Protein AF-A0A969PHE3-F1 (afdb_monomer_lite)

pLDDT: mean 72.15, std 16.94, range [45.66, 95.62]

Structure (mmCIF, N/CA/C/O backbone):
data_AF-A0A969PHE3-F1
#
_entry.id   AF-A0A969PHE3-F1
#
loop_
_atom_site.group_PDB
_atom_site.id
_atom_site.type_symbol
_atom_site.label_atom_id
_atom_site.label_alt_id
_atom_site.label_comp_id
_atom_site.label_asym_id
_atom_site.label_entity_id
_atom_site.label_seq_id
_atom_site.pdbx_PDB_ins_code
_atom_site.Cartn_x
_atom_site.Cartn_y
_atom_site.Cartn_z
_atom_site.occupancy
_atom_site.B_iso_or_equiv
_atom_site.auth_seq_id
_atom_site.auth_comp_id
_atom_site.auth_asym_id
_atom_site.auth_atom_id
_atom_site.pdbx_PDB_model_num
ATOM 1 N N . MET A 1 1 ? -17.761 -7.255 11.463 1.00 47.72 1 MET A N 1
ATOM 2 C CA . MET A 1 1 ? -16.803 -7.671 12.514 1.00 47.72 1 MET A CA 1
ATOM 3 C C . MET A 1 1 ? -15.526 -6.866 12.316 1.00 47.72 1 MET A C 1
ATOM 5 O O . MET A 1 1 ? -15.229 -6.584 11.162 1.00 47.72 1 MET A O 1
ATOM 9 N N . PRO A 1 2 ? -14.817 -6.437 13.373 1.00 67.19 2 PRO A N 1
ATOM 10 C CA . PRO A 1 2 ? -13.547 -5.729 13.206 1.00 67.19 2 PRO A CA 1
ATOM 11 C C . PRO A 1 2 ? -12.522 -6.644 12.520 1.00 67.19 2 PRO A C 1
ATOM 13 O O . PRO A 1 2 ? -12.402 -7.810 12.898 1.00 67.19 2 PRO A O 1
ATOM 16 N N . GLN A 1 3 ? -11.819 -6.131 11.505 1.00 72.19 3 GLN A N 1
ATOM 17 C CA . GLN A 1 3 ? -10.722 -6.853 10.854 1.00 72.19 3 GLN A CA 1
ATOM 18 C C . GLN A 1 3 ? -9.617 -7.162 11.873 1.00 72.19 3 GLN A C 1
ATOM 20 O O . GLN A 1 3 ? -9.261 -6.320 12.701 1.00 72.19 3 GLN A O 1
ATOM 25 N N . THR A 1 4 ? -9.065 -8.371 11.813 1.00 85.38 4 THR A N 1
ATOM 26 C CA . THR A 1 4 ? -7.893 -8.751 12.602 1.00 85.38 4 THR A CA 1
ATOM 27 C C . THR A 1 4 ? -6.627 -8.131 12.015 1.00 85.38 4 THR A C 1
ATOM 29 O O . THR A 1 4 ? -6.562 -7.785 10.834 1.00 85.38 4 THR A O 1
ATOM 32 N N . LEU A 1 5 ? -5.572 -8.037 12.828 1.00 86.62 5 LEU A N 1
ATOM 33 C CA . LEU A 1 5 ? -4.268 -7.560 12.365 1.00 86.62 5 LEU A CA 1
ATOM 34 C C . LEU A 1 5 ? -3.754 -8.385 11.176 1.00 86.62 5 LEU A C 1
ATOM 36 O O . LEU A 1 5 ? -3.218 -7.826 10.224 1.00 86.62 5 LEU A O 1
ATOM 40 N N . GLN A 1 6 ? -3.948 -9.704 11.220 1.00 88.88 6 GLN A N 1
ATOM 41 C CA . GLN A 1 6 ? -3.492 -10.623 10.181 1.00 88.88 6 GLN A CA 1
ATOM 42 C C . GLN A 1 6 ? -4.316 -10.513 8.899 1.00 88.88 6 GLN A C 1
ATOM 44 O O . GLN A 1 6 ? -3.775 -10.695 7.811 1.00 88.88 6 GLN A O 1
ATOM 49 N N . GLN A 1 7 ? -5.606 -10.182 9.012 1.00 82.56 7 GLN A N 1
ATOM 50 C CA . GLN A 1 7 ? -6.439 -9.867 7.851 1.00 82.56 7 GLN A CA 1
ATOM 51 C C . GLN A 1 7 ? -5.964 -8.588 7.158 1.00 82.56 7 GLN A C 1
ATOM 53 O O . GLN A 1 7 ? -6.008 -8.514 5.935 1.00 82.56 7 GLN A O 1
ATOM 58 N N . LEU A 1 8 ? -5.468 -7.611 7.923 1.00 82.25 8 LEU A N 1
ATOM 59 C CA . LEU A 1 8 ? -5.011 -6.341 7.372 1.00 82.25 8 LEU A CA 1
ATOM 60 C C . LEU A 1 8 ? -3.574 -6.395 6.838 1.00 82.25 8 LEU A C 1
ATOM 62 O O . LEU A 1 8 ? -3.316 -5.859 5.772 1.00 82.25 8 LEU A O 1
ATOM 66 N N . TYR A 1 9 ? -2.638 -7.016 7.562 1.00 87.00 9 TYR A N 1
ATOM 67 C CA . TYR A 1 9 ? -1.193 -6.950 7.289 1.00 87.00 9 TYR A CA 1
ATOM 68 C C . TYR A 1 9 ? -0.545 -8.292 6.921 1.00 87.00 9 TYR A C 1
ATOM 70 O O . TYR A 1 9 ? 0.673 -8.342 6.746 1.00 87.00 9 TYR A O 1
ATOM 78 N N . GLY A 1 10 ? -1.332 -9.362 6.785 1.00 86.69 10 GLY A N 1
ATOM 79 C CA . GLY A 1 10 ? -0.864 -10.710 6.464 1.00 86.69 10 GLY A CA 1
ATOM 80 C C . GLY A 1 10 ? -0.640 -11.596 7.694 1.00 86.69 10 GLY A C 1
ATOM 81 O O . GLY A 1 10 ? -0.543 -11.124 8.826 1.00 86.69 10 GLY A O 1
ATOM 82 N N . ALA A 1 11 ? -0.541 -12.908 7.465 1.00 88.38 11 ALA A N 1
ATOM 83 C CA . ALA A 1 11 ? -0.524 -13.930 8.520 1.00 88.38 11 ALA A CA 1
ATOM 84 C C . ALA A 1 11 ? 0.587 -13.744 9.573 1.00 88.38 11 ALA A C 1
ATOM 86 O O . ALA A 1 11 ? 0.385 -14.081 10.737 1.00 88.38 11 ALA A O 1
ATOM 87 N N . ASN A 1 12 ? 1.725 -13.164 9.177 1.00 90.94 12 ASN A N 1
ATOM 88 C CA . ASN A 1 12 ? 2.900 -12.966 10.030 1.00 90.94 12 ASN A CA 1
ATOM 89 C C . ASN A 1 12 ? 2.937 -11.593 10.724 1.00 90.94 12 ASN A C 1
ATOM 91 O O . ASN A 1 12 ? 3.935 -11.247 11.353 1.00 90.94 12 ASN A O 1
ATOM 95 N N . ALA A 1 13 ? 1.879 -10.785 10.609 1.00 92.75 13 ALA A N 1
ATOM 96 C CA . ALA A 1 13 ? 1.812 -9.500 11.292 1.00 92.75 13 ALA A CA 1
ATOM 97 C C . ALA A 1 13 ? 1.659 -9.683 12.810 1.00 92.75 13 ALA A C 1
ATOM 99 O O . ALA A 1 13 ? 0.792 -10.430 13.279 1.00 92.75 13 ALA A O 1
ATOM 100 N N . VAL A 1 14 ? 2.482 -8.963 13.578 1.00 95.56 14 VAL A N 1
ATOM 101 C CA . VAL A 1 14 ? 2.512 -9.033 15.046 1.00 95.56 14 VAL A CA 1
ATOM 102 C C . VAL A 1 14 ? 2.496 -7.627 15.637 1.00 95.56 14 VAL A C 1
ATOM 104 O O . VAL A 1 14 ? 3.293 -6.774 15.251 1.00 95.56 14 VAL A O 1
ATOM 107 N N . LEU A 1 15 ? 1.609 -7.402 16.607 1.00 94.50 15 LEU A N 1
ATOM 108 C CA . LEU A 1 15 ? 1.600 -6.213 17.457 1.00 94.50 15 LEU A CA 1
ATOM 109 C C . LEU A 1 15 ? 2.061 -6.622 18.858 1.00 94.50 15 LEU A C 1
ATOM 111 O O . LEU A 1 15 ? 1.374 -7.385 19.535 1.00 94.50 15 LEU A O 1
ATOM 115 N N . ASN A 1 16 ? 3.219 -6.125 19.287 1.00 95.62 16 ASN A N 1
ATOM 116 C CA . ASN A 1 16 ? 3.752 -6.361 20.626 1.00 95.62 16 ASN A CA 1
ATOM 117 C C . ASN A 1 16 ? 3.868 -5.028 21.374 1.00 95.62 16 ASN A C 1
ATOM 119 O O . ASN A 1 16 ? 4.755 -4.217 21.095 1.00 95.62 16 ASN A O 1
ATOM 123 N N . GLY A 1 17 ? 2.935 -4.778 22.296 1.00 93.88 17 GLY A N 1
ATOM 124 C CA . GLY A 1 17 ? 2.811 -3.487 22.972 1.00 93.88 17 GLY A CA 1
ATOM 125 C C . GLY A 1 17 ? 2.533 -2.363 21.971 1.00 93.88 17 GLY A C 1
ATOM 126 O O . GLY A 1 17 ? 1.461 -2.313 21.374 1.00 93.88 17 GLY A O 1
ATOM 127 N N . THR A 1 18 ? 3.507 -1.471 21.785 1.00 94.94 18 THR A N 1
ATOM 128 C CA . THR A 1 18 ? 3.441 -0.330 20.853 1.00 94.94 18 THR A CA 1
ATOM 129 C C . THR A 1 18 ? 4.203 -0.558 19.543 1.00 94.94 18 THR A C 1
ATOM 131 O O . THR A 1 18 ? 4.294 0.356 18.725 1.00 94.94 18 THR A O 1
ATOM 134 N N . VAL A 1 19 ? 4.759 -1.756 19.328 1.00 95.00 19 VAL A N 1
ATOM 135 C CA . VAL A 1 19 ? 5.565 -2.083 18.145 1.00 95.00 19 VAL A CA 1
ATOM 136 C C . VAL A 1 19 ? 4.774 -2.976 17.198 1.00 95.00 19 VAL A C 1
ATOM 138 O O . VAL A 1 19 ? 4.374 -4.084 17.561 1.00 95.00 19 VAL A O 1
ATOM 141 N N . LEU A 1 20 ? 4.581 -2.493 15.971 1.00 92.12 20 LEU A N 1
ATOM 142 C CA . LEU A 1 20 ? 4.019 -3.254 14.860 1.00 92.12 20 LEU A CA 1
ATOM 143 C C . LEU A 1 20 ? 5.152 -3.805 13.986 1.00 92.12 20 LEU A C 1
ATOM 145 O O . LEU A 1 20 ? 5.946 -3.034 13.447 1.00 92.12 20 LEU A O 1
ATOM 149 N N . THR A 1 21 ? 5.177 -5.124 13.801 1.00 94.62 21 THR A N 1
ATOM 150 C CA . THR A 1 21 ? 6.080 -5.816 12.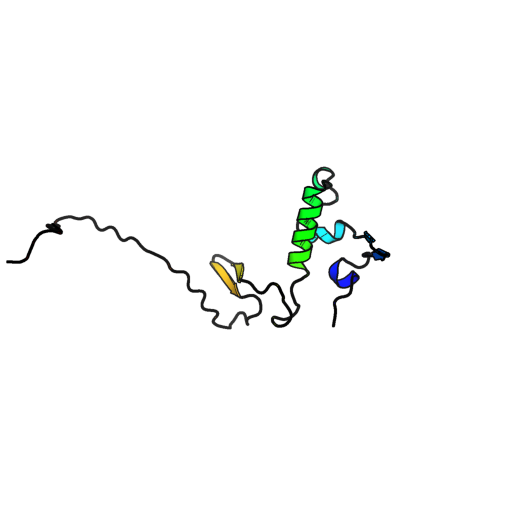874 1.00 94.62 21 THR A CA 1
ATOM 151 C C . THR A 1 21 ? 5.275 -6.404 11.723 1.00 94.62 21 THR A C 1
ATOM 153 O O . THR A 1 21 ? 4.306 -7.135 11.943 1.00 94.62 21 THR A O 1
ATOM 156 N N . VAL A 1 22 ? 5.689 -6.092 10.494 1.00 93.38 22 VAL A N 1
ATOM 157 C CA . VAL A 1 22 ? 5.077 -6.582 9.252 1.00 93.38 22 VAL A CA 1
ATOM 158 C C . VAL A 1 22 ? 6.155 -7.004 8.262 1.00 93.38 22 VAL A C 1
ATOM 160 O O . VAL A 1 22 ? 7.259 -6.457 8.260 1.00 93.38 22 VAL A O 1
ATOM 163 N N . GLU A 1 23 ? 5.833 -7.962 7.399 1.00 93.94 23 GLU A N 1
ATOM 164 C CA . GLU A 1 23 ? 6.733 -8.398 6.334 1.00 93.94 23 GLU A CA 1
ATOM 165 C C . GLU A 1 23 ? 6.546 -7.533 5.086 1.00 93.94 23 GLU A C 1
ATOM 167 O O . GLU A 1 23 ? 5.434 -7.361 4.587 1.00 93.94 23 GLU A O 1
ATOM 172 N N . LEU A 1 24 ? 7.645 -7.012 4.536 1.00 93.06 24 LEU A N 1
ATOM 173 C CA . LEU A 1 24 ? 7.606 -6.169 3.334 1.00 93.06 24 LEU A CA 1
ATOM 174 C C . LEU A 1 24 ? 7.108 -6.917 2.087 1.00 93.06 24 LEU A C 1
ATOM 176 O O . LEU A 1 24 ? 6.635 -6.296 1.136 1.00 93.06 24 LEU A O 1
ATOM 180 N N . THR A 1 25 ? 7.181 -8.248 2.090 1.00 93.44 25 THR A N 1
ATOM 181 C CA . THR A 1 25 ? 6.601 -9.124 1.061 1.00 93.44 25 THR A CA 1
ATOM 182 C C . THR A 1 25 ? 5.092 -8.940 0.926 1.00 93.44 25 THR A C 1
ATOM 184 O O . THR A 1 25 ? 4.565 -9.074 -0.179 1.00 93.44 25 THR A O 1
ATOM 187 N N . ASN A 1 26 ? 4.401 -8.525 1.992 1.00 90.31 26 ASN A N 1
ATOM 188 C CA . ASN A 1 26 ? 2.965 -8.246 1.950 1.00 90.31 26 ASN A CA 1
ATOM 189 C C . ASN A 1 26 ? 2.640 -6.986 1.129 1.00 90.31 26 ASN A C 1
ATOM 191 O O . ASN A 1 26 ? 1.508 -6.808 0.686 1.00 90.31 26 ASN A O 1
ATOM 195 N N . PHE A 1 27 ? 3.630 -6.132 0.844 1.00 90.62 27 PHE A N 1
ATOM 196 C CA . PHE A 1 27 ? 3.451 -4.939 0.014 1.00 90.62 27 PHE A CA 1
ATOM 197 C C . PHE A 1 27 ? 3.655 -5.196 -1.484 1.00 90.62 27 PHE A C 1
ATOM 199 O O . PHE A 1 27 ? 3.486 -4.274 -2.280 1.00 90.62 27 PHE A O 1
ATOM 206 N N . THR A 1 28 ? 3.973 -6.419 -1.909 1.00 90.44 28 THR A N 1
ATOM 207 C CA . THR A 1 28 ? 4.257 -6.744 -3.323 1.00 90.44 28 THR A CA 1
ATOM 208 C C . THR A 1 28 ? 3.110 -6.403 -4.274 1.00 90.44 28 THR A C 1
ATOM 210 O O . THR A 1 28 ? 3.345 -5.840 -5.344 1.00 90.44 28 THR A O 1
ATOM 213 N N . ASN A 1 29 ? 1.861 -6.585 -3.839 1.00 84.06 29 ASN A N 1
ATOM 214 C CA . ASN A 1 29 ? 0.662 -6.198 -4.598 1.00 84.06 29 ASN A CA 1
ATOM 215 C C . ASN A 1 29 ? 0.549 -4.682 -4.850 1.00 84.06 29 ASN A C 1
ATOM 217 O O . ASN A 1 29 ? -0.211 -4.241 -5.707 1.00 84.06 29 ASN A O 1
ATOM 221 N N . THR A 1 30 ? 1.325 -3.863 -4.136 1.00 83.81 30 THR A N 1
ATOM 222 C CA . THR A 1 30 ? 1.404 -2.415 -4.367 1.00 83.81 30 THR A CA 1
ATOM 223 C C . THR A 1 30 ? 2.413 -2.041 -5.461 1.00 83.81 30 THR A C 1
ATOM 225 O O . THR A 1 30 ? 2.546 -0.861 -5.792 1.00 83.81 30 THR A O 1
ATOM 228 N N . GLY A 1 31 ? 3.119 -3.016 -6.043 1.00 85.19 31 GLY A N 1
ATOM 229 C CA . GLY A 1 31 ? 4.251 -2.801 -6.950 1.00 85.19 31 GLY A CA 1
ATOM 230 C C . GLY A 1 31 ? 5.577 -2.534 -6.228 1.00 85.19 31 GLY A C 1
ATOM 231 O O . GLY A 1 31 ? 6.557 -2.157 -6.867 1.00 85.19 31 GLY A O 1
ATOM 232 N N . PHE A 1 32 ? 5.614 -2.705 -4.904 1.00 91.81 32 PHE A N 1
ATOM 233 C CA . PHE A 1 32 ? 6.841 -2.650 -4.118 1.00 91.81 32 PHE A CA 1
ATOM 234 C C . PHE A 1 32 ? 7.601 -3.974 -4.227 1.00 91.81 32 PHE A C 1
ATOM 236 O O . PHE A 1 32 ? 7.047 -5.030 -3.942 1.00 91.81 32 PHE A O 1
ATOM 243 N N . ASP A 1 33 ? 8.876 -3.928 -4.601 1.00 93.94 33 ASP A N 1
ATOM 244 C CA . ASP A 1 33 ? 9.717 -5.123 -4.698 1.00 93.94 33 ASP A CA 1
ATOM 245 C C . ASP A 1 33 ? 10.755 -5.123 -3.562 1.00 93.94 33 ASP A C 1
ATOM 247 O O . ASP A 1 33 ? 11.712 -4.343 -3.640 1.00 93.94 33 ASP A O 1
ATOM 251 N N . PRO A 1 34 ? 10.583 -5.962 -2.517 1.00 92.94 34 PRO A N 1
ATOM 252 C CA . PRO A 1 34 ? 11.497 -6.032 -1.377 1.00 92.94 34 PRO A CA 1
ATOM 253 C C . PRO A 1 34 ? 12.813 -6.758 -1.688 1.00 92.94 34 PRO A C 1
ATOM 255 O O . PRO A 1 34 ? 13.728 -6.716 -0.870 1.00 92.94 34 PRO A O 1
ATOM 258 N N . THR A 1 35 ? 12.925 -7.436 -2.836 1.00 94.56 35 THR A N 1
ATOM 259 C CA . THR A 1 35 ? 14.153 -8.147 -3.235 1.00 94.56 35 THR A CA 1
ATOM 260 C C . THR A 1 35 ? 15.214 -7.200 -3.795 1.00 94.56 35 THR A C 1
ATOM 262 O O . THR A 1 35 ? 16.391 -7.548 -3.865 1.00 94.56 35 THR A O 1
ATOM 265 N N . LYS A 1 36 ? 14.798 -5.981 -4.155 1.00 93.62 36 LYS A N 1
ATOM 266 C CA . LYS A 1 36 ? 15.634 -4.919 -4.712 1.00 93.62 36 LYS A CA 1
ATOM 267 C C . LYS A 1 36 ? 16.157 -3.992 -3.610 1.00 93.62 36 LYS A C 1
ATOM 269 O O . LYS A 1 36 ? 15.359 -3.254 -3.022 1.00 93.62 36 LYS A O 1
ATOM 274 N N . PRO A 1 37 ? 17.474 -3.965 -3.328 1.00 93.00 37 PRO A N 1
ATOM 275 C CA . PRO A 1 37 ? 18.045 -3.133 -2.266 1.00 93.00 37 PRO A CA 1
ATOM 276 C C . PRO A 1 37 ? 17.725 -1.640 -2.410 1.00 93.00 37 PRO A C 1
ATOM 278 O O . PRO A 1 37 ? 17.495 -0.953 -1.417 1.00 93.00 37 PRO A O 1
ATOM 281 N N . GLU A 1 38 ? 17.627 -1.134 -3.641 1.00 94.06 38 GLU A N 1
ATOM 282 C CA . GLU A 1 38 ? 17.266 0.253 -3.936 1.00 94.06 38 GLU A CA 1
ATOM 283 C C . GLU A 1 38 ? 15.835 0.624 -3.512 1.00 94.06 38 GLU A C 1
ATOM 285 O O . GLU A 1 38 ? 15.482 1.809 -3.495 1.00 94.06 38 GLU A O 1
ATOM 290 N N . ASN A 1 39 ? 14.991 -0.362 -3.192 1.00 90.31 39 ASN A N 1
ATOM 291 C CA . ASN A 1 39 ? 13.631 -0.161 -2.701 1.00 90.31 39 ASN A CA 1
ATOM 292 C C . ASN A 1 39 ? 13.521 -0.141 -1.176 1.00 90.31 39 ASN A C 1
ATOM 294 O O . ASN A 1 39 ? 12.527 0.362 -0.660 1.00 90.31 39 ASN A O 1
ATOM 298 N N . LEU A 1 40 ? 14.545 -0.587 -0.446 1.00 93.88 40 LEU A N 1
ATOM 299 C CA . LEU A 1 40 ? 14.539 -0.665 1.020 1.00 93.88 40 LEU A CA 1
ATOM 300 C C . LEU A 1 40 ? 14.850 0.679 1.702 1.00 93.88 40 LEU A C 1
ATOM 302 O O . LEU A 1 40 ? 15.374 0.728 2.814 1.00 93.88 40 LEU A O 1
ATOM 306 N N . THR A 1 41 ? 14.529 1.792 1.044 1.00 94.44 41 THR A N 1
ATOM 307 C CA . THR A 1 41 ? 14.678 3.125 1.627 1.00 94.44 41 THR A CA 1
ATOM 308 C C . THR A 1 41 ? 13.436 3.488 2.445 1.00 94.44 41 THR A C 1
ATOM 310 O O . THR A 1 41 ? 12.322 3.119 2.057 1.00 94.44 41 THR A O 1
ATOM 313 N N . PRO A 1 42 ? 13.570 4.262 3.542 1.00 92.31 42 PRO A N 1
ATOM 314 C CA . PRO A 1 42 ? 12.429 4.634 4.382 1.00 92.31 42 PRO A CA 1
ATOM 315 C C . PRO A 1 42 ? 11.270 5.265 3.601 1.00 92.31 42 PRO A C 1
ATOM 317 O O . PRO A 1 42 ? 1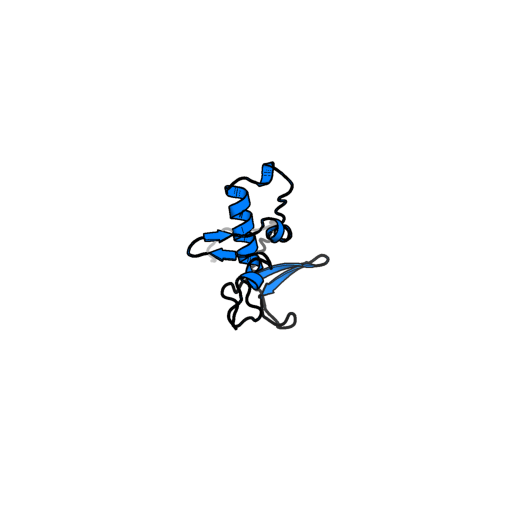0.115 4.919 3.825 1.00 92.31 42 PRO A O 1
ATOM 320 N N . GLY A 1 43 ? 11.571 6.137 2.630 1.00 91.44 43 GLY A N 1
ATOM 321 C CA . GLY A 1 43 ? 10.551 6.793 1.808 1.00 91.44 43 GLY A CA 1
ATOM 322 C C . GLY A 1 43 ? 9.770 5.826 0.915 1.00 91.44 43 GLY A C 1
ATOM 323 O O . GLY A 1 43 ? 8.552 5.944 0.800 1.00 91.44 43 GLY A O 1
ATOM 324 N N . LYS A 1 44 ? 10.441 4.836 0.316 1.00 92.00 44 LYS A N 1
ATOM 325 C CA . LYS A 1 44 ? 9.778 3.834 -0.529 1.00 92.00 44 LYS A CA 1
ATOM 326 C C . LYS A 1 44 ? 8.972 2.832 0.295 1.00 92.00 44 LYS A C 1
ATOM 328 O O . LYS A 1 44 ? 7.871 2.480 -0.116 1.00 92.00 44 LYS A O 1
ATOM 333 N N . ILE A 1 45 ? 9.474 2.435 1.466 1.00 92.88 45 ILE A N 1
ATOM 334 C CA . ILE A 1 45 ? 8.738 1.579 2.408 1.00 92.88 45 ILE A CA 1
ATOM 335 C C . ILE A 1 45 ? 7.483 2.303 2.912 1.00 92.88 45 ILE A C 1
ATOM 337 O O . ILE A 1 45 ? 6.397 1.731 2.884 1.00 92.88 45 ILE A O 1
ATOM 341 N N . ALA A 1 46 ? 7.599 3.578 3.298 1.00 91.12 46 ALA A N 1
ATOM 342 C CA . ALA A 1 46 ? 6.456 4.389 3.716 1.00 91.12 46 ALA A CA 1
ATOM 343 C C . ALA A 1 46 ? 5.419 4.549 2.591 1.00 91.12 46 ALA A C 1
ATOM 345 O O . ALA A 1 46 ? 4.224 4.375 2.823 1.00 91.12 46 ALA A O 1
ATOM 346 N N . ALA A 1 47 ? 5.857 4.818 1.357 1.00 88.69 47 ALA A N 1
ATOM 347 C CA . ALA A 1 47 ? 4.959 4.909 0.206 1.00 88.69 47 ALA A CA 1
ATOM 348 C C . ALA A 1 47 ? 4.240 3.578 -0.080 1.00 88.69 47 ALA A C 1
ATOM 350 O O . ALA A 1 47 ? 3.035 3.570 -0.341 1.00 88.69 47 ALA A O 1
ATOM 351 N N . ALA A 1 48 ? 4.958 2.456 0.009 1.00 89.88 48 ALA A N 1
AT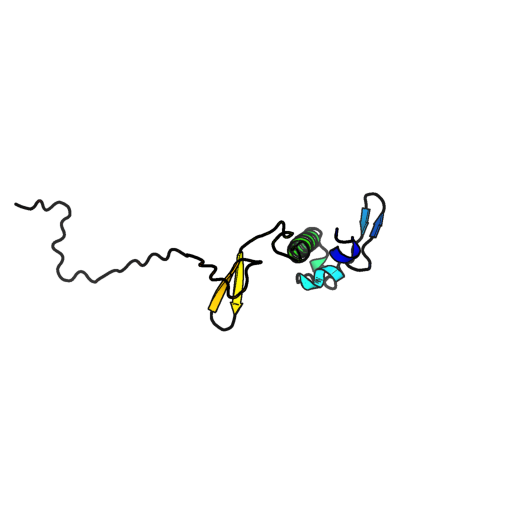OM 352 C CA . ALA A 1 48 ? 4.386 1.123 -0.140 1.00 89.88 48 ALA A CA 1
ATOM 353 C C . ALA A 1 48 ? 3.354 0.826 0.954 1.00 89.88 48 ALA A C 1
ATOM 355 O O . ALA A 1 48 ? 2.263 0.354 0.649 1.00 89.88 48 ALA A O 1
ATOM 356 N N . HIS A 1 49 ? 3.652 1.179 2.207 1.00 90.31 49 HIS A N 1
ATOM 357 C CA . HIS A 1 49 ? 2.734 1.011 3.333 1.00 90.31 49 HIS A CA 1
ATOM 358 C C . HIS A 1 49 ? 1.466 1.857 3.174 1.00 90.31 49 HIS A C 1
ATOM 360 O O . HIS A 1 49 ? 0.365 1.334 3.322 1.00 90.31 49 HIS A O 1
ATOM 366 N N . LEU A 1 50 ? 1.585 3.129 2.784 1.00 87.44 50 LEU A N 1
ATOM 367 C CA . LEU A 1 50 ? 0.427 3.989 2.511 1.00 87.44 50 LEU A CA 1
ATOM 368 C C . LEU A 1 50 ? -0.441 3.437 1.375 1.00 87.44 50 LEU A C 1
ATOM 370 O O . LEU A 1 50 ? -1.667 3.405 1.488 1.00 87.44 50 LEU A O 1
ATOM 374 N N . LYS A 1 51 ? 0.184 2.968 0.289 1.00 85.88 51 LYS A N 1
ATOM 375 C CA . LYS A 1 51 ? -0.527 2.358 -0.840 1.00 85.88 51 LYS A CA 1
ATOM 376 C C . LYS A 1 51 ? -1.217 1.056 -0.430 1.00 85.88 51 LYS A C 1
ATOM 378 O O . LYS A 1 51 ? -2.372 0.845 -0.782 1.00 85.88 51 LYS A O 1
ATOM 383 N N . PHE A 1 52 ? -0.540 0.233 0.364 1.00 87.31 52 PHE A N 1
ATOM 384 C CA . PHE A 1 52 ? -1.087 -0.996 0.924 1.00 87.31 52 PHE A CA 1
ATOM 385 C C . PHE A 1 52 ? -2.310 -0.717 1.801 1.00 87.31 52 PHE A C 1
ATOM 387 O O . PHE A 1 52 ? -3.339 -1.365 1.640 1.00 87.31 52 PHE A O 1
ATOM 394 N N . MET A 1 53 ? -2.233 0.287 2.678 1.00 82.12 53 MET A N 1
ATOM 395 C CA . MET A 1 53 ? -3.356 0.691 3.523 1.00 82.12 53 MET A CA 1
ATOM 396 C C . MET A 1 53 ? -4.519 1.229 2.697 1.00 82.12 53 MET A C 1
ATOM 398 O O . MET A 1 53 ? -5.653 0.831 2.920 1.00 82.12 53 MET A O 1
ATOM 402 N N . ARG A 1 54 ? -4.261 2.065 1.688 1.00 78.31 54 ARG A N 1
ATOM 403 C CA . ARG A 1 54 ? -5.299 2.508 0.745 1.00 78.31 54 ARG A CA 1
ATOM 404 C C . ARG A 1 54 ? -5.984 1.325 0.055 1.00 78.31 54 ARG A C 1
ATOM 406 O O . ARG A 1 54 ? -7.184 1.372 -0.197 1.00 78.31 54 ARG A O 1
ATOM 413 N N . ASP A 1 55 ? -5.222 0.296 -0.307 1.00 75.56 55 ASP A N 1
ATOM 414 C CA . ASP A 1 55 ? -5.746 -0.821 -1.084 1.00 75.56 55 ASP A CA 1
ATOM 415 C C . ASP A 1 55 ? -6.498 -1.860 -0.245 1.00 75.56 55 ASP A C 1
ATOM 417 O O . ASP A 1 55 ? -7.486 -2.391 -0.752 1.00 75.56 55 ASP A O 1
ATOM 421 N N . ASN A 1 56 ? -6.088 -2.080 1.010 1.00 72.81 56 ASN A N 1
ATOM 422 C CA . ASN A 1 56 ? -6.671 -3.076 1.920 1.00 72.81 56 ASN A CA 1
ATOM 423 C C . ASN A 1 56 ? -7.654 -2.508 2.950 1.00 72.81 56 ASN A C 1
ATOM 425 O O . ASN A 1 56 ? -8.466 -3.257 3.479 1.00 72.81 56 ASN A O 1
ATOM 429 N N . ASN A 1 57 ? -7.631 -1.202 3.221 1.00 67.38 57 ASN A N 1
ATOM 430 C CA . ASN A 1 57 ? -8.589 -0.553 4.123 1.00 67.38 57 ASN A CA 1
ATOM 431 C C . ASN A 1 57 ? -9.892 -0.151 3.403 1.00 67.38 57 ASN A C 1
ATOM 433 O O . ASN A 1 57 ? -10.599 0.754 3.842 1.00 67.38 57 ASN A O 1
ATOM 437 N N . LYS A 1 58 ? -10.182 -0.798 2.268 1.00 59.09 58 LYS A N 1
ATOM 438 C CA . LYS A 1 58 ? -11.460 -0.682 1.563 1.00 59.09 58 LYS A CA 1
ATOM 439 C C . LYS A 1 58 ? -12.470 -1.527 2.323 1.00 59.09 58 LYS A C 1
ATOM 441 O O . LYS A 1 58 ? -12.210 -2.698 2.596 1.00 59.09 58 LYS A O 1
ATOM 446 N N . GLY A 1 59 ? -13.610 -0.944 2.669 1.00 53.91 59 GLY A N 1
ATOM 447 C CA . GLY A 1 59 ? -14.707 -1.718 3.241 1.00 53.91 59 GLY A CA 1
ATOM 448 C C . GLY A 1 59 ? -15.142 -2.822 2.276 1.00 53.91 59 GLY A C 1
ATOM 449 O O . GLY A 1 59 ? -15.264 -2.585 1.077 1.00 53.91 59 GLY A O 1
ATOM 450 N N . GLU A 1 60 ? -15.417 -4.024 2.787 1.00 52.91 60 GLU A N 1
ATOM 451 C CA . GLU A 1 60 ? -15.953 -5.135 1.974 1.00 52.91 60 GLU A CA 1
ATOM 452 C C . GLU A 1 60 ? -17.337 -4.809 1.372 1.00 52.91 60 GLU A C 1
ATOM 454 O O . GLU A 1 60 ? -17.785 -5.446 0.422 1.00 52.91 60 GLU A O 1
ATOM 459 N N . THR A 1 61 ? -18.015 -3.798 1.923 1.00 53.06 61 THR A N 1
ATOM 460 C CA . THR A 1 61 ? -19.334 -3.301 1.516 1.00 53.06 61 THR A CA 1
ATOM 461 C C . THR A 1 61 ? -19.348 -1.773 1.540 1.00 53.06 61 THR A C 1
ATOM 463 O O . THR A 1 61 ? -18.742 -1.197 2.445 1.00 53.06 61 THR A O 1
ATOM 466 N N . LEU A 1 62 ? -20.134 -1.133 0.663 1.00 50.78 62 LEU A N 1
ATOM 467 C CA . LEU A 1 62 ? -20.322 0.330 0.582 1.00 50.78 62 LEU A CA 1
ATOM 468 C C . LEU A 1 62 ? -20.526 0.999 1.959 1.00 50.78 62 LEU A C 1
ATOM 470 O O . LEU A 1 62 ? -19.883 1.994 2.265 1.00 50.78 62 LEU A O 1
ATOM 474 N N . ALA A 1 63 ? -21.363 0.421 2.827 1.00 55.09 63 ALA A N 1
ATOM 475 C CA . ALA A 1 63 ? -21.677 0.981 4.150 1.00 55.09 63 ALA A CA 1
ATOM 476 C C . ALA A 1 63 ? -20.503 0.982 5.151 1.00 55.09 63 ALA A C 1
ATOM 478 O O . ALA A 1 63 ? -20.577 1.647 6.181 1.00 55.09 63 ALA A O 1
ATOM 479 N N . ASN A 1 64 ? -19.440 0.228 4.863 1.00 51.56 64 ASN A N 1
ATOM 480 C CA . ASN A 1 64 ? -18.283 0.046 5.737 1.00 51.56 64 ASN A CA 1
ATOM 481 C C . ASN A 1 64 ? -16.986 0.570 5.101 1.00 51.56 64 ASN A C 1
ATOM 483 O O . ASN A 1 64 ? -15.918 0.313 5.650 1.00 51.56 64 ASN A O 1
ATOM 487 N N . ASP A 1 65 ? -17.054 1.255 3.951 1.00 54.38 65 ASP A N 1
ATOM 488 C CA . ASP A 1 65 ? -15.881 1.835 3.293 1.00 54.38 65 ASP A CA 1
ATOM 489 C C . ASP A 1 65 ? -15.701 3.310 3.712 1.00 54.38 65 ASP A C 1
ATOM 491 O O . ASP A 1 65 ? -16.425 4.185 3.229 1.00 54.38 65 ASP A O 1
ATOM 495 N N . PRO A 1 66 ? -14.739 3.628 4.603 1.00 50.44 66 PRO A N 1
ATOM 496 C CA . PRO A 1 66 ? -14.460 5.005 5.009 1.00 50.44 66 PRO A CA 1
ATOM 497 C C . PRO A 1 66 ? -13.790 5.837 3.898 1.00 50.44 66 PRO A C 1
ATOM 499 O O . PRO A 1 66 ? -13.567 7.031 4.092 1.00 50.44 66 PRO A O 1
ATOM 502 N N . ALA A 1 67 ? -13.454 5.225 2.756 1.00 51.56 67 ALA A N 1
ATO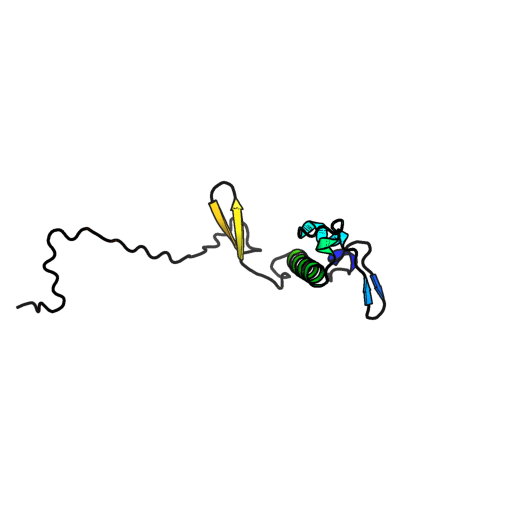M 503 C CA . ALA A 1 67 ? -12.776 5.829 1.613 1.00 51.56 67 ALA A CA 1
ATOM 504 C C . ALA A 1 67 ? -13.625 5.812 0.322 1.00 51.56 67 ALA A C 1
ATOM 506 O O . ALA A 1 67 ? -13.058 5.794 -0.777 1.00 51.56 67 ALA A O 1
ATOM 507 N N . ILE A 1 68 ? -14.966 5.835 0.443 1.00 56.12 68 ILE A N 1
ATOM 508 C CA . ILE A 1 68 ? -15.902 6.002 -0.688 1.00 56.12 68 ILE A CA 1
ATOM 509 C C . ILE A 1 68 ? -15.375 7.067 -1.665 1.00 56.12 68 ILE A C 1
ATOM 511 O O . ILE A 1 68 ? -15.083 8.203 -1.288 1.00 56.12 68 ILE A O 1
ATOM 515 N N . GLY A 1 69 ? -15.242 6.691 -2.938 1.00 55.50 69 GLY A N 1
ATOM 516 C CA . GLY A 1 69 ? -14.695 7.557 -3.978 1.00 55.50 69 GLY A CA 1
ATOM 517 C C . GLY A 1 69 ? -14.871 6.986 -5.384 1.00 55.50 69 GLY A C 1
ATOM 518 O O . GLY A 1 69 ? -15.342 5.865 -5.562 1.00 55.50 69 GLY A O 1
ATOM 519 N N . ILE A 1 70 ? -14.474 7.757 -6.396 1.00 58.34 70 ILE A N 1
ATOM 520 C CA . ILE A 1 70 ? -14.574 7.391 -7.817 1.00 58.34 70 ILE A CA 1
ATOM 521 C C . ILE A 1 70 ? -13.299 6.651 -8.239 1.00 58.34 70 ILE A C 1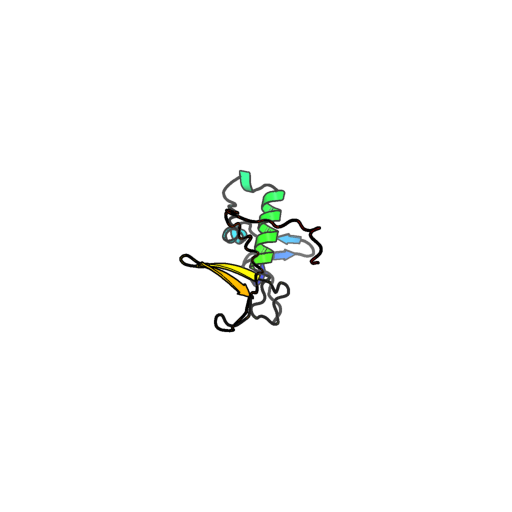
ATOM 523 O O . ILE A 1 70 ? -12.192 7.077 -7.902 1.00 58.34 70 ILE A O 1
ATOM 527 N N . VAL A 1 71 ? -13.436 5.549 -8.977 1.00 60.47 71 VAL A N 1
ATOM 528 C CA . VAL A 1 71 ? -12.307 4.854 -9.617 1.00 60.47 71 VAL A CA 1
ATOM 529 C C . VAL A 1 71 ? -12.402 5.056 -11.121 1.00 60.47 71 VAL A C 1
ATOM 531 O O . VAL A 1 71 ? -13.487 4.949 -11.685 1.00 60.47 71 VAL A O 1
ATOM 534 N N . ALA A 1 72 ? -11.279 5.356 -11.767 1.00 55.03 72 ALA A N 1
ATOM 535 C CA . ALA A 1 72 ? -11.181 5.262 -13.216 1.00 55.03 72 ALA A CA 1
ATOM 536 C C . ALA A 1 72 ? -10.796 3.822 -13.565 1.00 55.03 72 ALA A C 1
ATOM 538 O O . ALA A 1 72 ? -9.762 3.339 -13.098 1.00 55.03 72 ALA A O 1
ATOM 539 N N . ASP A 1 73 ? -11.643 3.153 -14.336 1.00 59.84 73 ASP A N 1
ATOM 540 C CA . ASP A 1 73 ? -11.370 1.855 -14.933 1.00 59.84 73 ASP A CA 1
ATOM 541 C C . ASP A 1 73 ? -11.064 2.044 -16.423 1.00 59.84 73 ASP A C 1
ATOM 543 O O . ASP A 1 73 ? -11.704 2.837 -17.123 1.00 59.84 73 ASP A O 1
ATOM 547 N N . GLU A 1 74 ? -10.049 1.336 -16.901 1.00 51.22 74 GLU A N 1
ATOM 548 C CA . GLU A 1 74 ? -9.637 1.344 -18.302 1.00 51.22 74 GLU A CA 1
ATOM 549 C C . GLU A 1 74 ? -9.903 -0.047 -18.883 1.00 51.22 74 GLU A C 1
ATOM 551 O O . GLU A 1 74 ? -9.012 -0.887 -19.004 1.00 51.22 74 GLU A O 1
ATOM 556 N N . GLY A 1 75 ? -11.168 -0.291 -19.226 1.00 54.00 75 GLY A N 1
ATOM 557 C CA . GLY A 1 75 ? -11.585 -1.436 -20.031 1.00 54.00 75 GLY A CA 1
ATOM 558 C C . GLY A 1 75 ? -11.369 -1.183 -21.526 1.00 54.00 75 GLY A C 1
ATOM 559 O O . GLY A 1 75 ? -11.183 -0.045 -21.954 1.00 54.00 75 GLY A O 1
ATOM 560 N N . ILE A 1 76 ? -11.394 -2.259 -22.324 1.00 45.66 76 ILE A N 1
ATOM 561 C CA . ILE A 1 76 ? -11.123 -2.323 -23.776 1.00 45.66 76 ILE A CA 1
ATOM 562 C C . ILE A 1 76 ? -11.630 -1.072 -24.530 1.00 45.66 76 ILE A C 1
ATOM 564 O O . ILE A 1 76 ? -12.774 -1.004 -24.971 1.00 45.66 76 ILE A O 1
ATOM 568 N N . GLY A 1 77 ? -10.752 -0.080 -24.694 1.00 48.00 77 GLY A N 1
ATOM 569 C CA . GLY A 1 77 ? -10.990 1.119 -25.500 1.00 48.00 77 GLY A CA 1
ATOM 570 C C . GLY A 1 77 ? -11.870 2.219 -24.890 1.00 48.00 77 GLY A C 1
ATOM 571 O O . GLY A 1 77 ? -12.126 3.198 -25.588 1.00 48.00 77 GLY A O 1
ATOM 572 N N . GLN A 1 78 ? -12.322 2.119 -23.634 1.00 48.59 78 GLN A N 1
ATOM 573 C CA . GLN A 1 78 ? -13.142 3.159 -22.994 1.00 48.59 78 GLN A CA 1
ATOM 574 C C . GLN A 1 78 ? -12.692 3.425 -21.554 1.00 48.59 78 GLN A C 1
ATOM 576 O O . GLN A 1 78 ? -12.530 2.503 -20.759 1.00 48.59 78 GLN A O 1
ATOM 581 N N . LYS A 1 79 ? -12.512 4.708 -21.210 1.00 53.38 79 LYS A N 1
ATOM 582 C CA . LYS A 1 79 ? -12.332 5.128 -19.816 1.00 53.38 79 LYS A CA 1
ATOM 583 C C . LYS A 1 79 ? -13.708 5.210 -19.171 1.00 53.38 79 LYS A C 1
ATOM 585 O O . LYS A 1 79 ? -14.498 6.077 -19.544 1.00 53.38 79 LYS A O 1
ATOM 590 N N . GLN A 1 80 ? -13.986 4.328 -18.222 1.00 57.22 80 GLN A N 1
ATOM 591 C CA . GLN A 1 80 ? -15.208 4.369 -17.433 1.00 57.22 80 GLN A CA 1
ATOM 592 C C . GLN A 1 80 ? -14.870 4.868 -16.033 1.00 57.22 80 GLN A C 1
ATOM 594 O O . GLN A 1 80 ? -13.920 4.413 -15.402 1.00 57.22 80 GLN A O 1
ATOM 599 N N . PHE A 1 81 ? -15.649 5.819 -15.531 1.00 59.25 81 PHE A N 1
ATOM 600 C CA . PHE A 1 81 ? -15.606 6.153 -14.117 1.00 59.25 81 PHE A CA 1
ATOM 601 C C . PHE A 1 81 ? -16.647 5.288 -13.411 1.00 59.25 81 PHE A C 1
ATOM 603 O O . PHE A 1 81 ? -17.805 5.240 -13.819 1.00 59.25 81 PHE A O 1
ATOM 610 N N . ILE A 1 82 ? -16.224 4.572 -12.379 1.00 62.03 82 ILE A N 1
ATOM 611 C CA . ILE A 1 82 ? -17.086 3.689 -11.601 1.00 62.03 82 ILE A CA 1
ATOM 612 C C . ILE A 1 82 ? -17.149 4.273 -10.194 1.00 62.03 82 ILE A C 1
ATOM 614 O O . ILE A 1 82 ? -16.118 4.468 -9.537 1.00 62.03 82 ILE A O 1
ATOM 618 N N . VAL A 1 83 ? -18.360 4.589 -9.736 1.00 61.94 83 VAL A N 1
ATOM 619 C CA . VAL A 1 83 ? -18.586 4.947 -8.334 1.00 61.94 83 VAL A CA 1
ATOM 620 C C . VAL A 1 83 ? -18.414 3.671 -7.520 1.00 61.94 83 VAL A C 1
ATOM 622 O O . VAL A 1 83 ? -19.096 2.671 -7.746 1.00 61.94 83 VAL A O 1
ATOM 625 N N . ARG A 1 84 ? -17.440 3.664 -6.608 1.00 57.00 84 ARG A N 1
ATOM 626 C CA . ARG A 1 84 ? -17.105 2.454 -5.859 1.00 57.00 84 ARG A CA 1
ATOM 627 C C . ARG A 1 84 ? -18.245 2.123 -4.889 1.00 57.00 84 ARG A C 1
ATOM 629 O O . ARG A 1 84 ? -18.556 2.927 -4.017 1.00 57.00 84 ARG A O 1
ATOM 636 N N . GLY A 1 85 ? -18.827 0.932 -5.041 1.00 53.28 85 GLY A N 1
ATOM 637 C CA . GLY A 1 85 ? -19.881 0.402 -4.171 1.00 53.28 85 GLY A CA 1
ATOM 638 C C . GLY A 1 85 ? -21.322 0.606 -4.662 1.00 53.28 85 GLY A C 1
ATOM 639 O O . GLY A 1 85 ? -22.243 0.216 -3.949 1.00 53.28 85 GLY A O 1
ATOM 640 N N . GLU A 1 86 ? -21.528 1.144 -5.865 1.00 55.81 86 GLU A N 1
ATOM 641 C CA . GLU A 1 86 ? -22.805 1.031 -6.583 1.00 55.81 86 GLU A CA 1
ATOM 642 C C . GLU A 1 86 ? -22.807 -0.214 -7.493 1.00 55.81 86 GLU A C 1
ATOM 644 O O . GLU A 1 86 ? -21.744 -0.729 -7.852 1.00 55.81 86 GLU A O 1
ATOM 649 N N . ASP A 1 87 ? -23.992 -0.735 -7.835 1.00 55.69 87 ASP A N 1
ATOM 650 C CA . ASP A 1 87 ? -24.122 -1.808 -8.833 1.00 55.69 87 ASP A CA 1
ATOM 651 C C . ASP A 1 87 ? -23.470 -1.331 -10.147 1.00 55.69 87 ASP A C 1
ATOM 653 O O . ASP A 1 87 ? -23.752 -0.212 -10.573 1.00 55.69 87 ASP A O 1
ATOM 657 N N . PRO A 1 88 ? -22.622 -2.133 -10.819 1.00 53.16 88 PRO A N 1
ATOM 658 C CA . PRO A 1 88 ? -22.058 -1.767 -12.120 1.00 53.16 88 PRO A CA 1
ATOM 659 C C . PRO A 1 88 ? -23.114 -1.410 -13.184 1.00 53.16 88 PRO A C 1
ATOM 661 O O . PRO A 1 88 ? -22.782 -0.774 -14.183 1.00 53.16 88 PRO A O 1
ATOM 664 N N . ASN A 1 89 ? -24.372 -1.815 -12.976 1.00 52.84 89 ASN A N 1
ATOM 665 C CA . ASN A 1 89 ? -25.532 -1.491 -13.804 1.00 52.84 89 ASN A CA 1
ATOM 666 C C . ASN A 1 89 ? -26.447 -0.413 -13.195 1.00 52.84 89 ASN A C 1
ATOM 668 O O . ASN A 1 89 ? -27.429 -0.021 -13.833 1.00 52.84 89 ASN A O 1
ATOM 672 N N . ALA A 1 90 ? -26.170 0.068 -11.977 1.00 54.34 90 ALA A N 1
ATOM 673 C CA . ALA A 1 90 ? -26.788 1.293 -11.492 1.00 54.34 90 ALA A CA 1
ATOM 674 C C . ALA A 1 90 ? -26.322 2.423 -12.409 1.00 54.34 90 ALA A C 1
ATOM 676 O O . ALA A 1 90 ? -25.137 2.550 -12.715 1.00 54.34 90 ALA A O 1
ATOM 677 N N . GLN A 1 91 ? -27.265 3.224 -12.897 1.00 53.12 91 GLN A N 1
ATOM 678 C CA . GLN A 1 91 ? -26.973 4.365 -13.757 1.00 53.12 91 GLN A CA 1
ATOM 679 C C . GLN A 1 91 ? -26.312 5.477 -12.932 1.00 53.12 91 GLN A C 1
ATOM 681 O O . GLN A 1 91 ? -26.916 6.513 -12.665 1.00 53.12 91 GLN A O 1
ATOM 686 N N . ALA A 1 92 ? -25.070 5.262 -12.506 1.00 53.78 92 ALA A N 1
ATOM 687 C CA . ALA A 1 92 ? -24.229 6.295 -11.939 1.00 53.78 92 ALA A CA 1
ATOM 688 C C . ALA A 1 92 ? -23.881 7.268 -13.071 1.00 53.78 92 ALA A C 1
ATOM 690 O O . ALA A 1 92 ? -22.921 7.078 -13.821 1.00 53.78 92 ALA A O 1
ATOM 691 N N . GLN A 1 93 ? -24.717 8.288 -13.269 1.00 53.69 93 GLN A N 1
ATOM 692 C CA . GLN A 1 93 ? -24.465 9.305 -14.278 1.00 53.69 93 GLN A CA 1
ATOM 693 C C . GLN A 1 93 ? -23.317 10.199 -13.806 1.00 53.69 93 GLN A C 1
ATOM 695 O O . GLN A 1 93 ? -23.495 11.106 -12.995 1.00 53.69 93 GLN A O 1
ATOM 700 N N . ILE A 1 94 ? -22.124 9.961 -14.342 1.00 55.41 94 ILE A N 1
ATOM 701 C CA . ILE A 1 94 ? -20.970 10.827 -14.112 1.00 55.41 94 ILE A CA 1
ATOM 702 C C . ILE A 1 94 ? -21.010 11.927 -15.168 1.00 55.41 94 ILE A C 1
ATOM 704 O O . ILE A 1 94 ? -20.667 11.721 -16.330 1.00 55.41 94 ILE A O 1
ATOM 708 N N . SER A 1 95 ? -21.505 13.097 -14.764 1.00 54.22 95 SER A N 1
ATOM 709 C CA . SER A 1 95 ? -21.582 14.276 -15.625 1.00 54.22 95 SER A CA 1
ATOM 710 C C . SER A 1 95 ? -20.225 14.974 -15.668 1.00 54.22 95 SER A C 1
ATOM 712 O O . SER A 1 95 ? -19.792 15.567 -14.679 1.00 54.22 95 SER A O 1
ATOM 714 N N . ILE A 1 96 ? -19.541 14.891 -16.810 1.00 57.44 96 ILE A N 1
ATOM 715 C CA . ILE A 1 96 ? -18.320 15.655 -17.079 1.00 57.44 96 ILE A CA 1
ATOM 716 C C . ILE A 1 96 ? -18.711 16.808 -18.007 1.00 57.44 96 ILE A C 1
ATOM 718 O O . ILE A 1 96 ? -19.084 16.548 -19.153 1.00 57.44 96 ILE A O 1
ATOM 722 N N . PRO A 1 97 ? -18.652 18.072 -17.560 1.00 53.22 97 PRO A N 1
ATOM 723 C CA . PRO A 1 97 ? -18.901 19.197 -18.447 1.00 53.22 97 PRO A CA 1
ATOM 724 C C . PRO A 1 97 ? -17.781 19.268 -19.492 1.00 53.22 97 PRO A C 1
ATOM 726 O O . PRO A 1 97 ? -16.613 19.450 -19.151 1.00 53.22 97 PRO A O 1
ATOM 729 N N . ILE A 1 98 ? -18.137 19.115 -20.767 1.00 63.53 98 ILE A N 1
ATOM 730 C CA . ILE A 1 98 ? -17.226 19.322 -21.896 1.00 63.53 98 ILE A CA 1
ATOM 731 C C . ILE A 1 98 ? -17.604 20.641 -22.565 1.00 63.53 98 ILE A C 1
ATOM 733 O O . ILE A 1 98 ? -18.746 20.825 -22.984 1.00 63.53 98 ILE A O 1
ATOM 737 N N . THR A 1 99 ? -16.636 21.545 -22.693 1.00 67.81 99 THR A N 1
ATOM 738 C CA . THR A 1 99 ? -16.784 22.782 -23.467 1.00 67.81 99 THR A CA 1
ATOM 739 C C . THR A 1 99 ? -16.220 22.564 -24.865 1.00 67.81 99 THR A C 1
ATOM 741 O O . THR A 1 99 ? -15.036 22.261 -25.009 1.00 67.81 99 THR A O 1
ATOM 744 N N . PHE A 1 100 ? -17.042 22.748 -25.899 1.00 57.97 100 PHE A N 1
ATOM 745 C CA . PHE A 1 100 ? -16.578 22.803 -27.285 1.00 57.97 100 PHE A CA 1
ATOM 746 C C . PHE A 1 100 ? -16.533 24.259 -27.741 1.00 57.97 100 PHE A C 1
ATOM 748 O O . PHE A 1 100 ? -17.560 24.933 -27.774 1.00 57.97 100 PHE A O 1
ATOM 755 N N . ASN A 1 101 ? -15.346 24.729 -28.118 1.00 71.06 101 ASN A N 1
ATOM 756 C CA . ASN A 1 101 ? -15.199 25.999 -28.820 1.00 71.06 101 ASN A CA 1
ATOM 757 C C . ASN A 1 101 ? -15.288 25.712 -30.320 1.00 71.06 101 ASN A C 1
ATOM 759 O O . ASN A 1 101 ? -14.397 25.073 -30.881 1.00 71.06 101 ASN A O 1
ATOM 763 N N . ILE A 1 102 ? -16.379 26.138 -30.954 1.00 71.25 102 ILE A N 1
ATOM 764 C CA . ILE A 1 102 ? -16.565 26.016 -32.401 1.00 71.25 102 ILE A CA 1
ATOM 765 C C . ILE A 1 102 ? -16.110 27.328 -33.030 1.00 71.25 102 ILE A C 1
ATOM 767 O O . ILE A 1 102 ? -16.717 28.370 -32.804 1.00 71.25 102 ILE A O 1
ATOM 771 N N . TYR A 1 103 ? -15.045 27.262 -33.822 1.00 71.69 103 TYR A N 1
ATOM 772 C CA . TYR A 1 103 ? -14.597 28.374 -34.649 1.00 71.69 103 TYR A CA 1
ATOM 773 C C . TYR A 1 103 ? -15.078 28.126 -36.074 1.00 71.69 103 TYR A C 1
ATOM 775 O O . TYR A 1 103 ? -14.739 27.109 -36.679 1.00 71.69 103 TYR A O 1
ATOM 783 N N . THR A 1 104 ? -15.882 29.038 -36.603 1.00 69.50 104 THR A N 1
ATOM 784 C CA . THR A 1 104 ? -16.268 29.048 -38.015 1.00 69.50 104 THR A CA 1
ATOM 785 C C . THR A 1 104 ? -15.419 30.069 -38.752 1.00 69.50 104 THR A C 1
ATOM 787 O O . THR A 1 104 ? -15.086 31.110 -38.185 1.00 69.50 104 THR A O 1
ATOM 790 N N . LEU A 1 105 ? -15.061 29.773 -40.006 1.00 67.12 105 LEU A N 1
ATOM 791 C CA . LEU A 1 105 ? -14.413 30.768 -40.849 1.00 67.12 105 LEU A CA 1
ATOM 792 C C . LEU A 1 105 ? -15.405 31.905 -41.079 1.00 67.12 105 LEU A C 1
ATOM 794 O O . LEU A 1 105 ? -16.545 31.681 -41.487 1.00 67.12 105 LEU A O 1
ATOM 798 N N . ASP A 1 106 ? -14.969 33.106 -40.754 1.00 68.94 106 ASP A N 1
ATOM 799 C CA . ASP A 1 106 ? -15.766 34.293 -40.933 1.00 68.94 106 ASP A CA 1
ATOM 800 C C . ASP A 1 106 ? -15.574 34.819 -42.359 1.00 68.94 106 ASP A C 1
ATOM 802 O O . ASP A 1 106 ? -14.612 35.527 -42.653 1.00 68.94 106 ASP A O 1
ATOM 806 N N . GLU A 1 107 ? -16.447 34.396 -43.273 1.00 64.12 107 GLU A N 1
ATOM 807 C CA . GLU A 1 107 ? -16.347 34.765 -44.690 1.00 64.12 107 GLU A CA 1
ATOM 808 C C . GLU A 1 107 ? -17.133 36.044 -45.042 1.00 64.12 107 GLU A C 1
ATOM 810 O O . GLU A 1 107 ? -17.035 36.509 -46.178 1.00 64.12 107 GLU A O 1
ATOM 815 N N . ALA A 1 108 ? -17.898 36.631 -44.102 1.00 64.31 108 ALA A N 1
ATOM 816 C CA . ALA A 1 108 ? -18.741 37.809 -44.374 1.00 64.31 108 ALA A CA 1
ATOM 817 C C . ALA A 1 108 ? -19.256 38.599 -43.142 1.00 64.31 108 ALA A C 1
ATOM 819 O O . ALA A 1 108 ? -20.203 39.375 -43.286 1.00 64.31 108 ALA A O 1
ATOM 820 N N . SER A 1 109 ? -18.743 38.402 -41.926 1.00 61.22 109 SER A N 1
ATOM 821 C CA . SER A 1 109 ? -19.318 39.027 -40.730 1.00 61.22 109 SER A CA 1
ATOM 822 C C . SER A 1 109 ? -19.038 40.524 -40.679 1.00 61.22 109 SER A C 1
ATOM 824 O O . SER A 1 109 ? -17.908 40.987 -40.550 1.00 61.22 109 SER A O 1
ATOM 826 N N . ASP A 1 110 ? -20.129 41.276 -40.698 1.00 60.84 110 ASP A N 1
ATOM 827 C CA . ASP A 1 110 ? 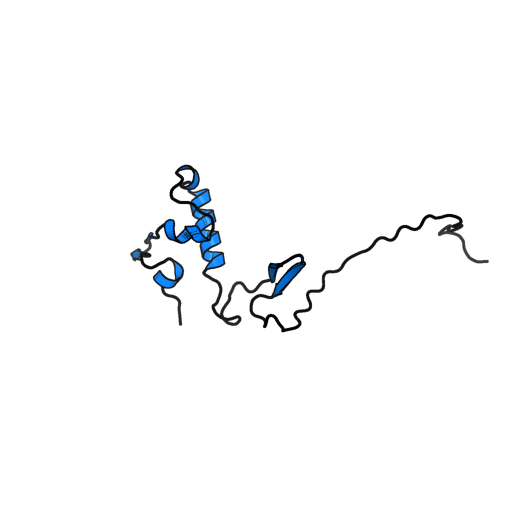-20.200 42.708 -40.419 1.00 60.84 110 ASP A CA 1
ATOM 828 C C . ASP A 1 110 ? -20.482 42.941 -38.912 1.00 60.84 110 ASP A C 1
ATOM 830 O O . ASP A 1 110 ? -21.128 43.923 -38.531 1.00 60.84 110 ASP A O 1
ATOM 834 N N . PHE A 1 111 ? -20.091 41.981 -38.053 1.00 60.09 111 PHE A N 1
ATOM 835 C CA . PHE A 1 111 ? -20.343 41.997 -36.608 1.00 60.09 111 PHE A CA 1
ATOM 836 C C . PHE A 1 111 ? -19.443 43.023 -35.920 1.00 60.09 111 PHE A C 1
ATOM 838 O O . PHE A 1 111 ? -18.363 42.721 -35.416 1.00 60.09 111 PHE A O 1
ATOM 845 N N . ASP A 1 112 ? -19.933 44.254 -35.905 1.00 60.50 112 ASP A N 1
ATOM 846 C CA . ASP A 1 112 ? -19.472 45.314 -35.028 1.00 60.50 112 ASP A CA 1
ATOM 847 C C . ASP A 1 112 ? -20.341 45.291 -33.754 1.00 60.50 112 ASP A C 1
ATOM 849 O O . ASP A 1 112 ? -21.552 45.537 -33.846 1.00 60.50 112 ASP A O 1
ATOM 853 N N . PRO A 1 113 ? -19.778 44.956 -32.574 1.00 59.97 113 PRO A N 1
ATOM 854 C CA . PRO A 1 113 ? -20.537 44.870 -31.327 1.00 59.97 113 PRO A CA 1
ATOM 855 C C . PRO A 1 113 ? -21.180 46.204 -30.909 1.00 59.97 113 PRO A C 1
ATOM 857 O O . PRO A 1 113 ? -22.073 46.188 -30.061 1.00 59.97 113 PRO A O 1
ATOM 860 N N . ASP A 1 114 ? -20.789 47.325 -31.528 1.00 56.47 114 ASP A N 1
ATOM 861 C CA . ASP A 1 114 ? -21.309 48.665 -31.243 1.00 56.47 114 ASP A CA 1
ATOM 862 C C . ASP A 1 114 ? -22.354 49.153 -32.273 1.00 56.47 114 ASP A C 1
ATOM 864 O O . ASP A 1 114 ? -22.853 50.281 -32.180 1.00 56.47 114 ASP A O 1
ATOM 868 N N . LYS A 1 115 ? -22.744 48.321 -33.252 1.00 63.91 115 LYS A N 1
ATOM 869 C CA . LYS A 1 115 ? -23.731 48.693 -34.283 1.00 63.91 115 LYS A CA 1
ATOM 870 C C . LYS A 1 115 ? -25.147 48.737 -33.692 1.00 63.91 115 LYS A C 1
ATOM 872 O O . LYS A 1 115 ? -25.859 47.735 -33.638 1.00 63.91 115 LYS A O 1
ATOM 877 N N . VAL A 1 116 ? -25.581 49.916 -33.248 1.00 53.12 116 VAL A N 1
ATOM 878 C CA . VAL A 1 116 ? -26.959 50.153 -32.784 1.00 53.12 116 VAL A CA 1
ATOM 879 C C . VAL A 1 116 ? -27.917 50.130 -33.979 1.00 53.12 116 VAL A C 1
ATOM 881 O O . VAL A 1 116 ? -27.730 50.872 -34.942 1.00 53.12 116 VAL A O 1
ATOM 884 N N . ILE A 1 117 ? -28.939 49.271 -33.927 1.00 57.19 117 ILE A N 1
ATOM 885 C CA . ILE A 1 117 ? -29.983 49.181 -34.959 1.00 57.19 117 ILE A CA 1
ATOM 886 C C . ILE A 1 117 ? -30.765 50.504 -34.984 1.00 57.19 117 ILE A C 1
ATOM 888 O O . ILE A 1 117 ? -31.326 50.899 -33.960 1.00 57.19 117 ILE A O 1
ATOM 892 N N . GLY A 1 118 ? -30.780 51.174 -36.139 1.00 49.16 118 GLY A N 1
ATOM 893 C CA . GLY A 1 118 ? -31.637 52.326 -36.445 1.00 49.16 118 GLY A CA 1
ATOM 894 C C . GLY A 1 118 ? -32.843 51.931 -37.282 1.00 49.16 118 GLY A C 1
ATOM 895 O O . GLY A 1 118 ? -32.706 50.977 -38.081 1.00 49.16 118 GLY A O 1
#

Secondary structure (DSSP, 8-state):
-PPPHHHHH-TT-EEETTEEE--GGGGGGGT--TTSGGG-SHHHHHHHHHHHHHHHSS-SSGGG-TT--EEEEEETTEEEEEETTS-TTS------------PPP-SS----TT----

Radius of gyration: 25.97 Å; chains: 1; bounding box: 50×66×68 Å

Foldseek 3Di:
DDDDQCLLQNPPWDDDPPDTDGDLVSLVVVVQDPVDPVCPDPVNSVVSVVSSCVVRQAPPAPVRGPPFDWDFDDDDPDTDIDRPHDDPPPCPPDDDDDDDDDDDPCPDDPDDVPDDDD

Sequence (118 aa):
MPQTLQQLYGANAVLNGTVLTVELTNFTNTGFDPTKPENLTPGKIAAAHLKFMRDNNKGETLANDPAIGIVADEGIGQKQFIVRGEDPNAQAQISIPITFNIYTLDEASDFDPDKVIG